Protein AF-A0A4U8UGZ3-F1 (afdb_monomer)

Sequence (122 aa):
MLKKVSKVSINIINFYQCYISVLLGAKCRYYPSCSEYSKQIFHFHNPFVAFYKTLLRILSCNQFFQGGINYPKATLFIQPIFTSPKHFNFWLIPTQPILFSLKNFTKQQVYIIKNLSKDPSV

Structure (mmCIF, N/CA/C/O backbone):
data_AF-A0A4U8UGZ3-F1
#
_entry.id   AF-A0A4U8UGZ3-F1
#
loop_
_atom_site.group_PDB
_atom_site.id
_atom_site.type_symbol
_atom_site.label_atom_id
_atom_site.label_alt_id
_atom_site.label_comp_id
_atom_site.label_asym_id
_atom_site.label_entity_id
_atom_site.label_seq_id
_atom_site.pdbx_PDB_ins_code
_atom_site.Cartn_x
_atom_site.Cartn_y
_atom_site.Cartn_z
_atom_site.occupancy
_atom_site.B_iso_or_equiv
_atom_site.auth_seq_id
_atom_site.auth_comp_id
_atom_site.auth_asym_id
_atom_site.auth_atom_id
_atom_site.pdbx_PDB_model_num
ATOM 1 N N . MET A 1 1 ? -9.098 19.576 3.221 1.00 50.66 1 MET A N 1
ATOM 2 C CA . MET A 1 1 ? -8.233 19.442 2.021 1.00 50.66 1 MET A CA 1
ATOM 3 C C . MET A 1 1 ? -7.680 18.026 1.809 1.00 50.66 1 MET A C 1
ATOM 5 O O . MET A 1 1 ? -7.818 17.519 0.703 1.00 50.66 1 MET A O 1
ATOM 9 N N . LEU A 1 2 ? -7.140 17.343 2.831 1.00 60.66 2 LEU A N 1
ATOM 10 C CA . LEU A 1 2 ? -6.469 16.030 2.681 1.00 60.66 2 LEU A CA 1
ATOM 11 C C . LEU A 1 2 ? -7.341 14.904 2.079 1.00 60.66 2 LEU A C 1
ATOM 13 O O . LEU A 1 2 ? -6.862 14.150 1.234 1.00 60.66 2 LEU A O 1
ATOM 17 N N . LYS A 1 3 ? -8.638 14.831 2.423 1.00 65.06 3 LYS A N 1
ATOM 18 C CA . LYS A 1 3 ? -9.569 13.849 1.824 1.00 65.06 3 LYS A CA 1
ATOM 19 C C . LYS A 1 3 ? -9.811 14.072 0.321 1.00 65.06 3 LYS A C 1
ATOM 21 O O . LYS A 1 3 ? -10.031 13.111 -0.407 1.00 65.06 3 LYS A O 1
ATOM 26 N N . LYS A 1 4 ? -9.751 15.3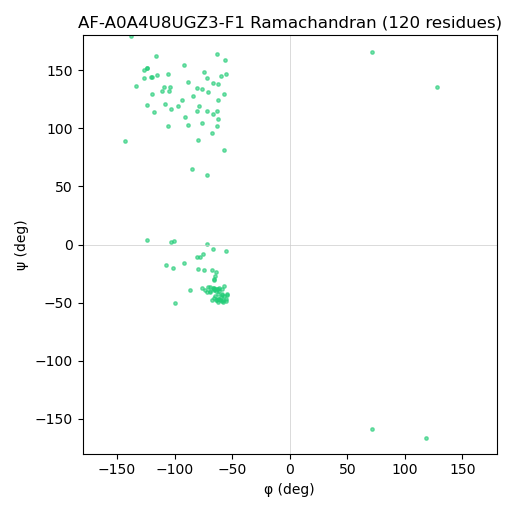24 -0.157 1.00 72.56 4 LYS A N 1
ATOM 27 C CA . LYS A 1 4 ? -9.944 15.665 -1.580 1.00 72.56 4 LYS A CA 1
ATOM 28 C C . LYS A 1 4 ? -8.743 15.215 -2.416 1.00 72.56 4 LYS A C 1
ATOM 30 O O . LYS A 1 4 ? -8.936 14.638 -3.478 1.00 72.56 4 LYS A O 1
ATOM 35 N N . VAL A 1 5 ? -7.527 15.399 -1.892 1.00 75.38 5 VAL A N 1
ATOM 36 C CA . VAL A 1 5 ? -6.275 14.952 -2.530 1.00 75.38 5 VAL A CA 1
ATOM 37 C C . VAL A 1 5 ? -6.246 13.432 -2.681 1.00 75.38 5 VAL A C 1
ATOM 39 O O . VAL A 1 5 ? -5.997 12.940 -3.775 1.00 75.38 5 VAL A O 1
ATOM 42 N N . SER A 1 6 ? -6.597 12.692 -1.622 1.00 80.50 6 SER A N 1
ATOM 43 C CA . SER A 1 6 ? -6.708 11.226 -1.685 1.00 80.50 6 SER A CA 1
ATOM 44 C C . SER A 1 6 ? -7.652 10.771 -2.810 1.00 80.50 6 SER A C 1
ATOM 46 O O . SER A 1 6 ? -7.300 9.897 -3.599 1.00 80.50 6 SER A O 1
ATOM 48 N N . LYS A 1 7 ? -8.807 11.432 -2.972 1.00 85.69 7 LYS A N 1
ATOM 49 C CA . LYS A 1 7 ? -9.774 11.095 -4.028 1.00 85.69 7 LYS A CA 1
ATOM 50 C C . LYS A 1 7 ? -9.236 11.343 -5.443 1.00 85.69 7 LYS A C 1
ATOM 52 O O . LYS A 1 7 ? -9.486 10.530 -6.328 1.00 85.69 7 LYS A O 1
ATOM 57 N N . VAL A 1 8 ? -8.477 12.423 -5.649 1.00 88.12 8 VAL A N 1
ATOM 58 C CA . VAL A 1 8 ? -7.811 12.702 -6.935 1.00 88.12 8 VAL A CA 1
ATOM 59 C C . VAL A 1 8 ? -6.767 11.628 -7.242 1.00 88.12 8 VAL A C 1
ATOM 61 O O . VAL A 1 8 ? -6.789 11.055 -8.328 1.00 88.12 8 VAL A O 1
ATOM 64 N N . SER A 1 9 ? -5.910 11.288 -6.275 1.00 88.94 9 SER A N 1
ATOM 65 C CA . SER A 1 9 ? -4.897 10.236 -6.429 1.00 88.94 9 SER A CA 1
ATOM 66 C C . SER A 1 9 ? -5.518 8.876 -6.752 1.00 88.94 9 SER A C 1
ATOM 68 O O . SER A 1 9 ? -5.056 8.195 -7.661 1.00 88.94 9 SER A O 1
ATOM 70 N N . ILE A 1 10 ? -6.605 8.496 -6.074 1.00 89.94 10 ILE A N 1
ATOM 71 C CA . ILE A 1 10 ? -7.327 7.248 -6.363 1.00 89.94 10 ILE A CA 1
ATOM 72 C C . ILE A 1 10 ? -7.877 7.253 -7.794 1.00 89.94 10 ILE A C 1
ATOM 74 O O . ILE A 1 10 ? -7.782 6.238 -8.481 1.00 89.94 10 ILE A O 1
ATOM 78 N N . ASN A 1 11 ? -8.399 8.386 -8.274 1.00 89.38 11 ASN A N 1
ATOM 79 C CA . ASN A 1 11 ? -8.919 8.483 -9.637 1.00 89.38 11 ASN A CA 1
ATOM 80 C C . ASN A 1 11 ? -7.818 8.326 -10.698 1.00 89.38 11 ASN A C 1
ATOM 82 O O . ASN A 1 11 ? -8.022 7.647 -11.699 1.00 89.38 11 ASN A O 1
ATOM 86 N N . ILE A 1 12 ? -6.631 8.887 -10.449 1.00 89.88 12 ILE A N 1
ATOM 87 C CA . ILE A 1 12 ? -5.456 8.696 -11.311 1.00 89.88 12 ILE A CA 1
ATOM 88 C C . ILE A 1 12 ? -5.045 7.218 -11.335 1.00 89.88 12 ILE A C 1
ATOM 90 O O . ILE A 1 12 ? -4.773 6.670 -12.401 1.00 89.88 12 ILE A O 1
ATOM 94 N N . ILE A 1 13 ? -5.048 6.542 -10.181 1.00 90.19 13 ILE A N 1
ATOM 95 C CA . ILE A 1 13 ? -4.722 5.110 -10.116 1.00 90.19 13 ILE A CA 1
ATOM 96 C C . ILE A 1 13 ? -5.788 4.268 -10.836 1.00 90.19 13 ILE A C 1
ATOM 98 O O . ILE A 1 13 ? -5.441 3.299 -11.507 1.00 90.19 13 ILE A O 1
ATOM 102 N N . ASN A 1 14 ? -7.074 4.628 -10.737 1.00 87.88 14 ASN A N 1
ATOM 103 C CA . ASN A 1 14 ? -8.145 3.980 -11.502 1.00 87.88 14 ASN A CA 1
ATOM 104 C C . ASN A 1 14 ? -7.913 4.127 -13.009 1.00 87.88 14 ASN A C 1
ATOM 106 O O . ASN A 1 14 ? -7.952 3.133 -13.726 1.00 87.88 14 ASN A O 1
ATOM 110 N N . PHE A 1 15 ? -7.606 5.342 -13.473 1.00 87.81 15 PHE A N 1
ATOM 111 C CA . PHE A 1 15 ? -7.278 5.597 -14.873 1.00 87.81 15 PHE A CA 1
ATOM 112 C C . PHE A 1 15 ? -6.082 4.742 -15.321 1.00 87.81 15 PHE A C 1
ATOM 114 O O . PHE A 1 15 ? -6.160 4.023 -16.313 1.00 87.81 15 PHE A O 1
ATOM 121 N N . TYR A 1 16 ? -5.003 4.716 -14.536 1.00 86.56 16 TYR A N 1
ATOM 122 C CA . TYR A 1 16 ? -3.848 3.864 -14.819 1.00 86.56 16 TYR A CA 1
ATOM 123 C C . TYR A 1 16 ? -4.224 2.376 -14.932 1.00 86.56 16 TYR A C 1
ATOM 125 O O . TYR A 1 16 ? -3.784 1.698 -15.859 1.00 86.56 16 TYR A O 1
ATOM 133 N N . GLN A 1 17 ? -5.050 1.855 -14.020 1.00 85.00 17 GLN A N 1
ATOM 134 C CA . GLN A 1 17 ? -5.475 0.455 -14.066 1.00 85.00 17 GLN A CA 1
ATOM 135 C C . GLN A 1 17 ? -6.350 0.135 -15.287 1.00 85.00 17 GLN A C 1
ATOM 137 O O . GLN A 1 17 ? -6.176 -0.924 -15.878 1.00 85.00 17 GLN A O 1
ATOM 142 N N . CYS A 1 18 ? -7.249 1.033 -15.693 1.00 83.06 18 CYS A N 1
ATOM 143 C CA . CYS A 1 18 ? -8.137 0.790 -16.833 1.00 83.06 18 CYS A CA 1
ATOM 144 C C . CYS A 1 18 ? -7.419 0.879 -18.184 1.00 83.06 18 CYS A C 1
ATOM 146 O O . CYS A 1 18 ? -7.706 0.083 -19.070 1.00 83.06 18 CYS A O 1
ATOM 148 N N . TYR A 1 19 ? -6.495 1.830 -18.350 1.00 82.38 19 TYR A N 1
ATOM 149 C CA . TYR A 1 19 ? -5.867 2.085 -19.650 1.00 82.38 19 TYR A CA 1
ATOM 150 C C . TYR A 1 19 ? -4.488 1.435 -19.765 1.00 82.38 19 TYR A C 1
ATOM 152 O O . TYR A 1 19 ? -4.212 0.712 -20.715 1.00 82.38 19 TYR A O 1
ATOM 160 N N . ILE A 1 20 ? -3.615 1.661 -18.782 1.00 79.81 20 ILE A N 1
ATOM 161 C CA . ILE A 1 20 ? -2.198 1.288 -18.876 1.00 79.81 20 ILE A CA 1
ATOM 162 C C . ILE A 1 20 ? -1.981 -0.163 -18.435 1.00 79.81 20 ILE A C 1
ATOM 164 O O . ILE A 1 20 ? -1.215 -0.891 -19.063 1.00 79.81 20 ILE A O 1
ATOM 168 N N . SER A 1 21 ? -2.677 -0.628 -17.391 1.00 80.19 21 SER A N 1
ATOM 169 C CA . SER A 1 21 ? -2.493 -2.004 -16.901 1.00 80.19 21 SER A CA 1
ATOM 170 C C . SER A 1 21 ? -2.944 -3.067 -17.904 1.00 80.19 21 SER A C 1
ATOM 172 O O . SER A 1 21 ? -2.375 -4.157 -17.903 1.00 80.19 21 SER A O 1
ATOM 174 N N . VAL A 1 22 ? -3.934 -2.763 -18.750 1.00 76.12 22 VAL A N 1
ATOM 175 C CA . VAL A 1 22 ? -4.404 -3.671 -19.810 1.00 76.12 22 VAL A CA 1
ATOM 176 C C . VAL A 1 22 ? -3.316 -3.878 -20.868 1.00 76.12 22 VAL A C 1
ATOM 178 O O . VAL A 1 22 ? -3.113 -4.994 -21.330 1.00 76.12 22 VAL A O 1
ATOM 181 N N . LEU A 1 23 ? -2.559 -2.824 -21.188 1.00 74.81 23 LEU A N 1
ATOM 182 C CA . LEU A 1 23 ? -1.476 -2.856 -22.175 1.00 74.81 23 LEU A CA 1
ATOM 183 C C . LEU A 1 23 ? -0.200 -3.536 -21.648 1.00 74.81 23 LEU A C 1
ATOM 185 O O . LEU A 1 23 ? 0.490 -4.216 -22.401 1.00 74.81 23 LEU A O 1
ATOM 189 N N . LEU A 1 24 ? 0.142 -3.348 -20.367 1.00 72.19 24 LEU A N 1
ATOM 190 C CA . LEU A 1 24 ? 1.408 -3.840 -19.795 1.00 72.19 24 LEU A CA 1
ATOM 191 C C . LEU A 1 24 ? 1.320 -5.245 -19.169 1.00 72.19 24 LEU A C 1
ATOM 193 O O . LEU A 1 24 ? 2.361 -5.868 -18.929 1.00 72.19 24 LEU A O 1
ATOM 197 N N . GLY A 1 25 ? 0.109 -5.742 -18.901 1.00 70.19 25 GLY A N 1
ATOM 198 C CA . GLY A 1 25 ? -0.129 -6.992 -18.179 1.00 70.19 25 GLY A CA 1
ATOM 199 C C . GLY A 1 25 ? 0.192 -6.911 -16.677 1.00 70.19 25 GLY A C 1
ATOM 200 O O . GLY A 1 25 ? 0.846 -5.987 -16.184 1.00 70.19 25 GLY A O 1
ATOM 201 N N . ALA A 1 26 ? -0.271 -7.901 -15.908 1.00 69.62 26 ALA A N 1
ATOM 202 C CA . ALA A 1 26 ? -0.064 -7.956 -14.460 1.00 69.62 26 ALA A CA 1
ATOM 203 C C . ALA A 1 26 ? 1.343 -8.481 -14.105 1.00 69.62 26 ALA A C 1
ATOM 205 O O . ALA A 1 26 ? 1.544 -9.677 -13.929 1.00 69.62 26 ALA A O 1
ATOM 206 N N . LYS A 1 27 ? 2.327 -7.577 -13.984 1.00 80.69 27 LYS A N 1
ATOM 207 C CA . LYS A 1 27 ? 3.736 -7.920 -13.669 1.00 80.69 27 LYS A CA 1
ATOM 208 C C . LYS A 1 27 ? 4.170 -7.647 -12.221 1.00 80.69 27 LYS A C 1
ATOM 210 O O . LYS A 1 27 ? 5.343 -7.815 -11.894 1.00 80.69 27 LYS A O 1
ATOM 215 N N . CYS A 1 28 ? 3.276 -7.176 -11.346 1.00 88.62 28 CYS A N 1
ATOM 216 C CA . CYS A 1 28 ? 3.667 -6.849 -9.969 1.00 88.62 28 CYS A CA 1
ATOM 217 C C . CYS A 1 28 ? 3.964 -8.141 -9.184 1.00 88.62 28 CYS A C 1
ATOM 219 O O . CYS A 1 28 ? 3.173 -9.079 -9.188 1.00 88.62 28 CYS A O 1
ATOM 221 N N . ARG A 1 29 ? 5.106 -8.167 -8.488 1.00 91.00 29 ARG A N 1
ATOM 222 C CA . ARG A 1 29 ? 5.598 -9.334 -7.735 1.00 91.00 29 ARG A CA 1
ATOM 223 C C . ARG A 1 29 ? 4.939 -9.505 -6.361 1.00 91.00 29 ARG A C 1
ATOM 225 O O . ARG A 1 29 ? 5.141 -10.512 -5.684 1.00 91.00 29 ARG A O 1
ATOM 232 N N . TYR A 1 30 ? 4.192 -8.496 -5.918 1.00 92.69 30 TYR A N 1
ATOM 233 C CA . TYR A 1 30 ? 3.482 -8.518 -4.646 1.00 92.69 30 TYR A CA 1
ATOM 234 C C . TYR A 1 30 ? 1.982 -8.706 -4.844 1.00 92.69 30 TYR A C 1
ATOM 236 O O . TYR A 1 30 ? 1.401 -8.163 -5.785 1.00 92.69 30 TYR A O 1
ATOM 244 N N . TYR A 1 31 ? 1.355 -9.392 -3.889 1.00 90.19 31 TYR A N 1
ATOM 245 C CA . TYR A 1 31 ? -0.096 -9.463 -3.754 1.00 90.19 31 TYR A CA 1
ATOM 246 C C . TYR A 1 31 ? -0.557 -8.712 -2.487 1.00 90.19 31 TYR A C 1
ATOM 248 O O . TYR A 1 31 ? 0.036 -8.917 -1.426 1.00 90.19 31 TYR A O 1
ATOM 256 N N . PRO A 1 32 ? -1.581 -7.840 -2.538 1.00 91.81 32 PRO A N 1
ATOM 257 C CA . PRO A 1 32 ? -2.231 -7.331 -3.745 1.00 91.81 32 PRO A CA 1
ATOM 258 C C . PRO A 1 32 ? -1.251 -6.521 -4.609 1.00 91.81 32 PRO A C 1
ATOM 260 O O . PRO A 1 32 ? -0.177 -6.115 -4.140 1.00 91.81 32 PRO A O 1
ATOM 263 N N . SER A 1 33 ? -1.631 -6.294 -5.870 1.00 92.25 33 SER A N 1
ATOM 264 C CA . SER A 1 33 ? -0.801 -5.574 -6.838 1.00 92.25 33 SER A CA 1
ATOM 265 C C . SER A 1 33 ? -0.408 -4.185 -6.330 1.00 92.25 33 SER A C 1
ATOM 267 O O . SER A 1 33 ? -1.039 -3.603 -5.449 1.00 92.25 33 SER A O 1
ATOM 269 N N . CYS A 1 34 ? 0.656 -3.634 -6.899 1.00 92.00 34 CYS 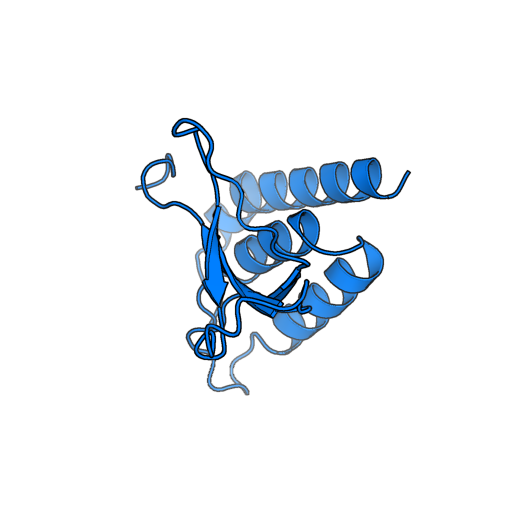A N 1
ATOM 270 C CA . CYS A 1 34 ? 1.260 -2.381 -6.480 1.00 92.00 34 CYS A CA 1
ATOM 271 C C . CYS A 1 34 ? 0.249 -1.222 -6.558 1.00 92.00 34 CYS A C 1
ATOM 273 O O . CYS A 1 34 ? 0.134 -0.444 -5.617 1.00 92.00 34 CYS A O 1
ATOM 275 N N . SER A 1 35 ? -0.550 -1.171 -7.630 1.00 91.75 35 SER A N 1
ATOM 276 C CA . SER A 1 35 ? -1.613 -0.179 -7.816 1.00 91.75 35 SER A CA 1
ATOM 277 C C . SER A 1 35 ? -2.778 -0.377 -6.842 1.00 91.75 35 SER A C 1
ATOM 279 O O . SER A 1 35 ? -3.278 0.598 -6.284 1.00 91.75 35 SER A O 1
ATOM 281 N N . GLU A 1 36 ? -3.184 -1.621 -6.578 1.00 90.94 36 GLU A N 1
ATOM 282 C CA . GLU A 1 36 ? -4.269 -1.911 -5.636 1.00 90.94 36 GLU A CA 1
ATOM 283 C C . GLU A 1 36 ? -3.862 -1.619 -4.185 1.00 90.94 36 GLU A C 1
A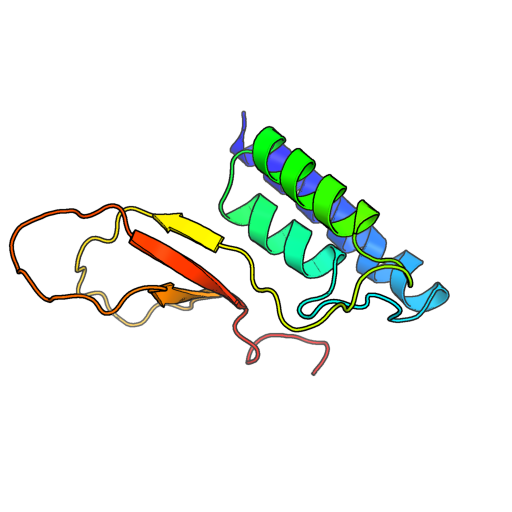TOM 285 O O . GLU A 1 36 ? -4.617 -1.003 -3.430 1.00 90.94 36 GLU A O 1
ATOM 290 N N . TYR A 1 37 ? -2.625 -1.964 -3.819 1.00 93.44 37 TYR A N 1
ATOM 291 C CA . TYR A 1 37 ? -2.009 -1.567 -2.556 1.00 93.44 37 TYR A CA 1
ATOM 292 C C . TYR A 1 37 ? -2.031 -0.047 -2.390 1.00 93.44 37 TYR A C 1
ATOM 294 O O . TYR A 1 37 ? -2.433 0.452 -1.338 1.00 93.44 37 TYR A O 1
ATOM 302 N N . SER A 1 38 ? -1.640 0.698 -3.428 1.00 93.56 38 SER A N 1
ATOM 303 C CA . SER A 1 38 ? -1.663 2.159 -3.398 1.00 93.56 38 SER A CA 1
ATOM 304 C C . SER A 1 38 ? -3.063 2.692 -3.140 1.00 93.56 38 SER A C 1
ATOM 306 O O . SER A 1 38 ? -3.228 3.497 -2.227 1.00 93.56 38 SER A O 1
ATOM 308 N N . LYS A 1 39 ? -4.087 2.211 -3.860 1.00 92.31 39 LYS A N 1
ATOM 309 C CA . LYS A 1 39 ? -5.478 2.630 -3.618 1.00 92.31 39 LYS A CA 1
ATOM 310 C C . LYS A 1 39 ? -5.896 2.411 -2.169 1.00 92.31 39 LYS A C 1
ATOM 312 O O . LYS A 1 39 ? -6.414 3.330 -1.538 1.00 92.31 39 LYS A O 1
ATOM 317 N N . GLN A 1 40 ? -5.643 1.217 -1.630 1.00 92.38 40 GLN A N 1
ATOM 318 C CA . GLN A 1 40 ? -5.973 0.883 -0.243 1.00 92.38 40 GLN A CA 1
ATOM 319 C C . GLN A 1 40 ? -5.243 1.815 0.731 1.00 92.38 40 GLN A C 1
ATOM 321 O O . GLN A 1 40 ? -5.854 2.388 1.626 1.00 92.38 40 GLN A O 1
ATOM 326 N N . ILE A 1 41 ? -3.954 2.069 0.528 1.00 93.56 41 ILE A N 1
ATOM 327 C CA . ILE A 1 41 ? -3.197 2.986 1.380 1.00 93.56 41 ILE A CA 1
ATOM 328 C C . ILE A 1 41 ? -3.726 4.430 1.294 1.00 93.56 41 ILE A C 1
ATOM 330 O O . ILE A 1 41 ? -3.851 5.074 2.334 1.00 93.56 41 ILE A O 1
ATOM 334 N N . PHE A 1 42 ? -4.101 4.928 0.111 1.00 93.06 42 PHE A N 1
ATOM 335 C CA . PHE A 1 42 ? -4.709 6.258 -0.043 1.00 93.06 42 PHE A CA 1
ATOM 336 C C . PHE A 1 42 ? -6.087 6.374 0.629 1.00 93.06 42 PHE A C 1
ATOM 338 O O . PHE A 1 42 ? -6.461 7.475 1.036 1.00 93.06 42 PHE A O 1
ATOM 345 N N . HIS A 1 43 ? -6.833 5.274 0.782 1.00 90.00 43 HIS A N 1
ATOM 346 C CA . HIS A 1 43 ? -8.105 5.266 1.513 1.00 90.00 43 HIS A CA 1
ATOM 347 C C . HIS A 1 43 ? -7.936 5.419 3.031 1.00 90.00 43 HIS A C 1
ATOM 349 O O . HIS A 1 43 ? -8.766 6.071 3.665 1.00 90.00 43 HIS A O 1
ATOM 355 N N . PHE A 1 44 ? -6.886 4.826 3.609 1.00 89.44 44 PHE A N 1
ATOM 356 C CA . PHE A 1 44 ? -6.720 4.728 5.066 1.00 89.44 44 PHE A CA 1
ATOM 357 C C . PHE A 1 44 ? -5.636 5.648 5.653 1.00 89.44 44 PHE A C 1
ATOM 359 O O . PHE A 1 44 ? -5.648 5.892 6.858 1.00 89.44 44 PHE A O 1
ATOM 366 N N . HIS A 1 45 ? -4.709 6.174 4.844 1.00 91.38 45 HIS A N 1
ATOM 367 C CA . HIS A 1 45 ? -3.621 7.055 5.291 1.00 91.38 45 HIS A CA 1
ATOM 368 C C . HIS A 1 45 ? -3.714 8.460 4.685 1.00 91.38 45 HIS A C 1
ATOM 370 O O . HIS A 1 45 ? -4.358 8.694 3.664 1.00 91.38 45 HIS A O 1
ATOM 376 N N . ASN A 1 46 ? -3.003 9.408 5.300 1.00 91.69 46 ASN A N 1
ATOM 377 C CA . ASN A 1 46 ? -2.793 10.738 4.727 1.00 91.69 46 ASN A CA 1
ATOM 378 C C . ASN A 1 46 ? -2.082 10.637 3.364 1.00 91.69 46 ASN A C 1
ATOM 380 O O . ASN A 1 46 ? -1.186 9.804 3.225 1.00 91.69 46 ASN A O 1
ATOM 384 N N . PRO A 1 47 ? -2.392 11.511 2.385 1.00 91.38 47 PRO A N 1
ATOM 385 C CA . PRO A 1 47 ? -1.882 11.400 1.015 1.00 91.38 47 PRO A CA 1
ATOM 386 C C . PRO A 1 47 ? -0.348 11.388 0.925 1.00 91.38 47 PRO A C 1
ATOM 388 O O . PRO A 1 47 ? 0.203 10.636 0.130 1.00 91.38 47 PRO A O 1
ATOM 391 N N . PHE A 1 48 ? 0.353 12.143 1.774 1.00 92.62 48 PHE A N 1
ATOM 392 C CA . PHE A 1 48 ? 1.822 12.151 1.808 1.00 92.62 48 PHE A CA 1
ATOM 393 C C . PHE A 1 48 ? 2.410 10.823 2.302 1.00 92.62 48 PHE A C 1
ATOM 395 O O . PHE A 1 48 ? 3.281 10.245 1.656 1.00 92.62 48 PHE A O 1
ATOM 402 N N . VAL A 1 49 ? 1.885 10.296 3.415 1.00 92.12 49 VAL A N 1
ATOM 403 C CA . VAL A 1 49 ? 2.279 8.978 3.948 1.00 92.12 49 VAL A CA 1
ATOM 404 C C . VAL A 1 49 ? 1.936 7.883 2.941 1.00 92.12 49 VAL A C 1
ATOM 406 O O . VAL A 1 49 ? 2.702 6.938 2.751 1.00 92.12 49 VAL A O 1
ATOM 409 N N . ALA A 1 50 ? 0.791 8.026 2.277 1.00 93.38 50 ALA A N 1
ATOM 410 C CA . ALA A 1 50 ? 0.325 7.097 1.271 1.00 93.38 50 ALA A CA 1
ATOM 411 C C . ALA A 1 50 ? 1.237 7.056 0.042 1.00 93.38 50 ALA A C 1
ATOM 413 O O . ALA A 1 50 ? 1.590 5.971 -0.428 1.00 93.38 50 ALA A O 1
ATOM 414 N N . PHE A 1 51 ? 1.662 8.227 -0.429 1.00 94.25 51 PHE A N 1
ATOM 415 C CA . PHE A 1 51 ? 2.599 8.362 -1.532 1.00 94.25 51 PHE A CA 1
ATOM 416 C C . PHE A 1 51 ? 3.961 7.759 -1.186 1.00 94.25 51 PHE A C 1
ATOM 418 O O . PHE A 1 51 ? 4.466 6.934 -1.940 1.00 94.25 51 PHE A O 1
ATOM 425 N N . TYR A 1 52 ? 4.508 8.077 -0.009 1.00 95.94 52 TYR A N 1
ATOM 426 C CA . TYR A 1 52 ? 5.783 7.522 0.450 1.00 95.94 52 TYR A CA 1
ATOM 427 C C . TYR A 1 52 ? 5.763 5.985 0.514 1.00 95.94 52 TYR A C 1
ATOM 429 O O . TYR A 1 52 ? 6.619 5.325 -0.075 1.00 95.94 52 TYR A O 1
ATOM 437 N N . LYS A 1 53 ? 4.742 5.390 1.149 1.00 95.50 53 LYS A N 1
ATOM 438 C CA . LYS A 1 53 ? 4.589 3.923 1.227 1.00 95.50 53 LYS A CA 1
ATOM 439 C C . LYS A 1 53 ? 4.391 3.272 -0.143 1.00 95.50 53 LYS A C 1
ATOM 441 O O . LYS A 1 53 ? 4.907 2.185 -0.389 1.00 95.50 53 LYS A O 1
ATOM 446 N N . THR A 1 54 ? 3.640 3.930 -1.024 1.00 95.00 54 THR A N 1
ATOM 447 C CA . THR A 1 54 ? 3.444 3.489 -2.409 1.00 95.00 54 THR A CA 1
ATOM 448 C C . THR A 1 54 ? 4.763 3.470 -3.169 1.00 95.00 54 THR A C 1
ATOM 450 O O . THR A 1 54 ? 5.095 2.457 -3.778 1.00 95.00 54 THR A O 1
ATOM 453 N N . LEU A 1 55 ? 5.527 4.562 -3.104 1.00 95.56 55 LEU A N 1
ATOM 454 C CA . LEU A 1 55 ? 6.787 4.702 -3.821 1.00 95.56 55 LEU A CA 1
ATOM 455 C C . LEU A 1 55 ? 7.791 3.640 -3.374 1.00 95.56 55 LEU A C 1
ATOM 457 O O . LEU A 1 55 ? 8.348 2.942 -4.215 1.00 95.56 55 LEU A O 1
ATOM 461 N N . LEU A 1 56 ? 7.944 3.446 -2.060 1.00 94.94 56 LEU A N 1
ATOM 462 C CA . LEU A 1 56 ? 8.791 2.386 -1.512 1.00 94.94 56 LEU A CA 1
ATOM 463 C C . LEU A 1 56 ? 8.412 1.002 -2.052 1.00 94.94 56 LEU A C 1
ATOM 465 O O . LEU A 1 56 ? 9.291 0.226 -2.416 1.00 94.94 56 LEU A O 1
ATOM 469 N N . ARG A 1 57 ? 7.111 0.699 -2.146 1.00 94.1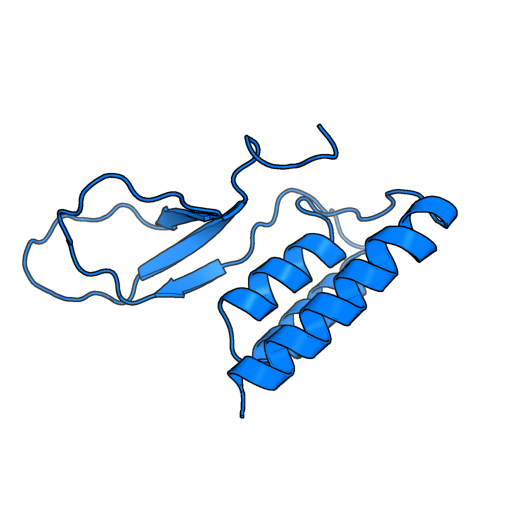2 57 ARG A N 1
ATOM 470 C CA . ARG A 1 57 ? 6.643 -0.589 -2.672 1.00 94.12 57 ARG A CA 1
ATOM 471 C C . ARG A 1 57 ? 6.893 -0.743 -4.171 1.00 94.12 57 ARG A C 1
ATOM 473 O O . ARG A 1 57 ? 7.190 -1.846 -4.616 1.00 94.12 57 ARG A O 1
ATOM 480 N N . ILE A 1 58 ? 6.761 0.328 -4.954 1.00 93.50 58 ILE A N 1
ATOM 481 C CA . ILE A 1 58 ? 7.073 0.300 -6.392 1.00 93.50 58 ILE A CA 1
ATOM 482 C C . ILE A 1 58 ? 8.570 0.055 -6.587 1.00 93.50 58 ILE A C 1
ATOM 484 O O . ILE A 1 58 ? 8.939 -0.822 -7.362 1.00 93.50 58 ILE A O 1
ATOM 488 N N . LEU A 1 59 ? 9.420 0.760 -5.835 1.00 93.06 59 LEU A N 1
ATOM 489 C CA . LEU A 1 59 ? 10.872 0.579 -5.881 1.00 93.06 59 LEU A CA 1
ATOM 490 C C . LEU A 1 59 ? 11.288 -0.840 -5.480 1.00 93.06 59 LEU A C 1
ATOM 492 O O . LEU A 1 59 ? 12.181 -1.404 -6.105 1.00 93.06 59 LEU A O 1
ATOM 496 N N . SER A 1 60 ? 10.617 -1.447 -4.495 1.00 92.56 60 SER A N 1
ATOM 497 C CA . SER A 1 60 ? 10.874 -2.837 -4.104 1.00 92.56 60 SER A CA 1
ATOM 498 C C . SER A 1 60 ? 10.244 -3.866 -5.051 1.00 92.56 60 SER A C 1
ATOM 500 O O . SER A 1 60 ? 10.542 -5.053 -4.956 1.00 92.56 60 SER A O 1
ATOM 502 N N . CYS A 1 61 ? 9.366 -3.458 -5.974 1.00 91.56 61 CYS A N 1
ATOM 503 C CA . CYS A 1 61 ? 8.722 -4.353 -6.934 1.00 91.56 61 CYS A CA 1
ATOM 504 C C . CYS A 1 61 ? 9.605 -4.584 -8.166 1.00 91.56 61 CYS A C 1
ATOM 506 O O . CYS A 1 61 ? 9.257 -4.227 -9.291 1.00 91.56 61 CYS A O 1
ATOM 508 N N . ASN A 1 62 ? 10.751 -5.220 -7.950 1.00 90.19 62 ASN A N 1
ATOM 509 C CA . ASN A 1 62 ? 11.657 -5.642 -9.010 1.00 90.19 62 ASN A CA 1
ATOM 510 C C . ASN A 1 62 ? 12.203 -7.058 -8.729 1.00 90.19 62 ASN A C 1
ATOM 512 O O . ASN A 1 62 ? 11.845 -7.698 -7.738 1.00 90.19 62 ASN A O 1
ATOM 516 N N . GLN A 1 63 ? 13.033 -7.582 -9.632 1.00 89.00 63 GLN A N 1
ATOM 517 C CA . GLN A 1 63 ? 13.534 -8.958 -9.562 1.00 89.00 63 GLN A CA 1
ATOM 518 C C . GLN A 1 63 ? 14.491 -9.217 -8.388 1.00 89.00 63 GLN A C 1
ATOM 520 O O . GLN A 1 63 ? 14.598 -10.365 -7.961 1.00 89.00 63 GLN A O 1
ATOM 525 N N . PHE A 1 64 ? 15.122 -8.171 -7.843 1.00 91.19 64 PHE A N 1
ATOM 526 C CA . PHE A 1 64 ? 16.077 -8.258 -6.733 1.00 91.19 64 PHE A CA 1
ATOM 527 C C . PHE A 1 64 ? 15.414 -8.505 -5.371 1.00 91.19 64 PHE A C 1
ATOM 529 O O . PHE A 1 64 ? 16.104 -8.769 -4.392 1.00 91.19 64 PHE A O 1
ATOM 536 N N . PHE A 1 65 ? 14.082 -8.451 -5.294 1.00 89.50 65 PHE A N 1
ATOM 537 C CA . PHE A 1 65 ? 13.325 -8.739 -4.077 1.00 89.50 65 PHE A CA 1
ATOM 538 C C . PHE A 1 65 ? 12.453 -9.980 -4.261 1.00 89.50 65 PHE A C 1
ATOM 540 O O . PHE A 1 65 ? 11.909 -10.222 -5.336 1.00 89.50 65 PHE A O 1
ATOM 547 N N . GLN A 1 66 ? 12.272 -10.759 -3.191 1.00 87.50 66 GLN A N 1
ATOM 548 C CA . GLN A 1 66 ? 11.559 -12.042 -3.233 1.00 87.50 66 GLN A CA 1
ATOM 549 C C . GLN A 1 66 ? 10.068 -11.906 -3.600 1.00 87.50 66 GLN A C 1
ATOM 551 O O . GLN A 1 66 ? 9.493 -12.829 -4.181 1.00 87.50 66 GLN A O 1
ATOM 556 N N . GLY A 1 67 ? 9.462 -10.734 -3.380 1.00 89.94 67 GLY A N 1
ATOM 557 C CA . GLY A 1 67 ? 8.031 -10.507 -3.603 1.00 89.94 67 GLY A CA 1
ATOM 558 C C . GLY A 1 67 ? 7.155 -11.218 -2.566 1.00 89.94 67 GLY A C 1
ATOM 559 O O . GLY A 1 67 ? 7.626 -11.543 -1.479 1.00 89.94 67 GLY A O 1
ATOM 560 N N . GLY A 1 68 ? 5.880 -11.446 -2.893 1.00 92.12 68 GLY A N 1
ATOM 561 C CA . GLY A 1 68 ? 4.956 -12.243 -2.072 1.00 92.12 68 GLY A CA 1
ATOM 562 C C . GLY A 1 68 ? 3.727 -11.492 -1.548 1.00 92.12 68 GLY A C 1
ATOM 563 O O . GLY A 1 68 ? 3.382 -10.402 -2.010 1.00 92.12 68 GLY A O 1
ATOM 564 N N . ILE A 1 69 ? 3.030 -12.097 -0.583 1.00 92.44 69 ILE A N 1
ATOM 565 C CA . ILE A 1 69 ? 1.792 -11.553 -0.010 1.00 92.44 69 ILE A CA 1
ATOM 566 C C . ILE A 1 69 ? 2.137 -10.477 1.021 1.00 92.44 69 ILE A C 1
ATOM 568 O O . ILE A 1 69 ? 2.723 -10.749 2.065 1.00 92.44 69 ILE A O 1
ATOM 572 N N . ASN A 1 70 ? 1.758 -9.237 0.734 1.00 92.56 70 ASN A N 1
ATOM 573 C CA . ASN A 1 70 ? 2.009 -8.091 1.592 1.00 92.56 70 ASN A CA 1
ATOM 574 C C . ASN A 1 70 ? 0.813 -7.134 1.539 1.00 92.56 70 ASN A C 1
ATOM 576 O O . ASN A 1 70 ? 0.766 -6.223 0.707 1.00 92.56 70 ASN A O 1
ATOM 580 N N . TYR A 1 71 ? -0.160 -7.346 2.422 1.00 93.44 71 TYR A N 1
ATOM 581 C CA . TYR A 1 71 ? -1.325 -6.474 2.557 1.00 93.44 71 TYR A CA 1
ATOM 582 C C . TYR A 1 71 ? -0.977 -5.148 3.248 1.00 93.44 71 TYR A C 1
ATOM 584 O O . TYR A 1 71 ? -0.098 -5.103 4.116 1.00 93.44 71 TYR A O 1
ATOM 592 N N . PRO A 1 72 ? -1.671 -4.050 2.906 1.00 93.94 72 PRO A N 1
ATOM 593 C CA . PRO A 1 72 ? -1.462 -2.781 3.573 1.00 93.94 72 PRO A CA 1
ATOM 594 C C . PRO A 1 72 ? -1.905 -2.832 5.031 1.00 93.94 72 PRO A C 1
ATOM 596 O O . PRO A 1 72 ? -2.946 -3.387 5.381 1.00 93.94 72 PRO A O 1
ATOM 599 N N . LYS A 1 73 ? -1.088 -2.201 5.875 1.00 92.94 73 LYS A N 1
ATOM 600 C CA . LYS A 1 73 ? -1.326 -2.057 7.308 1.00 92.94 73 LYS A CA 1
ATOM 601 C C . LYS A 1 73 ? -1.770 -0.632 7.612 1.00 92.94 73 LYS A C 1
ATOM 603 O O . LYS A 1 73 ? -1.128 0.336 7.176 1.00 92.94 73 LYS A O 1
ATOM 608 N N . ALA A 1 74 ? -2.836 -0.495 8.386 1.00 90.19 74 ALA A N 1
ATOM 609 C CA . ALA A 1 74 ? -3.270 0.776 8.951 1.00 90.19 74 ALA A CA 1
ATOM 610 C C . ALA A 1 74 ? -3.430 0.659 10.463 1.00 90.19 74 ALA A C 1
ATOM 612 O O . ALA A 1 74 ? -3.724 -0.411 10.986 1.00 90.19 74 ALA A O 1
ATOM 613 N N . THR A 1 75 ? -3.216 1.773 11.155 1.00 86.44 75 THR A N 1
ATOM 614 C CA . THR A 1 75 ? -3.440 1.867 12.595 1.00 86.44 75 THR A CA 1
ATOM 615 C C . THR A 1 75 ? -4.739 2.614 12.799 1.00 86.44 75 THR A C 1
ATOM 617 O O . THR A 1 75 ? -4.842 3.777 12.410 1.00 86.44 75 THR A O 1
ATOM 620 N N . LEU A 1 76 ? -5.726 1.944 13.380 1.00 83.56 76 LEU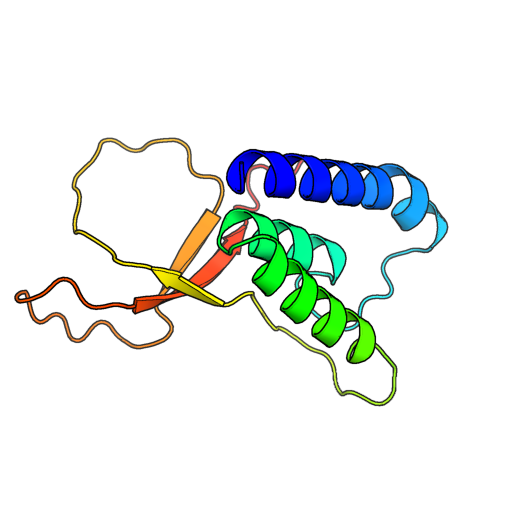 A N 1
ATOM 621 C CA . LEU A 1 76 ? -7.055 2.494 13.605 1.00 83.56 76 LEU A CA 1
ATOM 622 C C . LEU A 1 76 ? -7.404 2.406 15.090 1.00 83.56 76 LEU A C 1
ATOM 624 O O . LEU A 1 76 ? -6.921 1.535 15.814 1.00 83.56 76 LEU A O 1
ATOM 628 N N . PHE A 1 77 ? -8.253 3.326 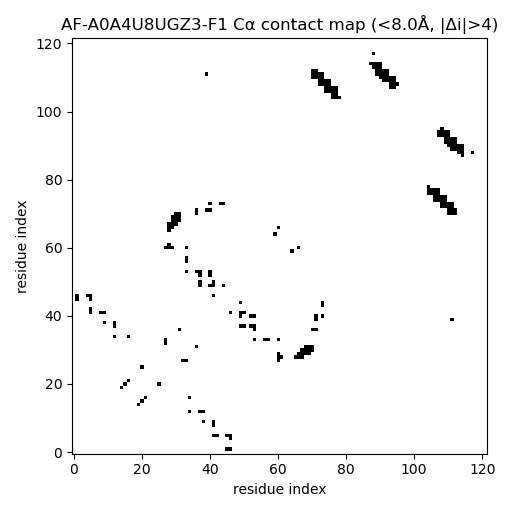15.535 1.00 82.12 77 PHE A N 1
ATOM 629 C CA . PHE A 1 77 ? -8.927 3.212 16.820 1.00 82.12 77 PHE A CA 1
ATOM 630 C C . PHE A 1 77 ? -10.249 2.495 16.581 1.00 82.12 77 PHE A C 1
ATOM 632 O O . PHE A 1 77 ? -11.139 3.042 15.932 1.00 82.12 77 PHE A O 1
ATOM 639 N N . ILE A 1 78 ? -10.352 1.258 17.059 1.00 75.25 78 ILE A N 1
ATOM 640 C CA . ILE A 1 78 ? -11.565 0.458 16.913 1.00 75.25 78 ILE A CA 1
ATOM 641 C C . ILE A 1 78 ? -12.402 0.657 18.172 1.00 75.25 78 ILE A C 1
ATOM 643 O O . ILE A 1 78 ? -11.925 0.453 19.287 1.00 75.25 78 ILE A O 1
ATOM 647 N N . GLN A 1 79 ? -13.647 1.087 17.987 1.00 72.50 79 GLN A N 1
ATOM 648 C CA . GLN A 1 79 ? -14.652 1.108 19.042 1.00 72.50 79 GLN A CA 1
ATOM 649 C C . GLN A 1 79 ? -15.603 -0.069 18.791 1.00 72.50 79 GLN A C 1
ATOM 651 O O . GLN A 1 79 ? -15.975 -0.284 17.632 1.00 72.50 79 GLN A O 1
ATOM 656 N N . PRO A 1 80 ? -15.992 -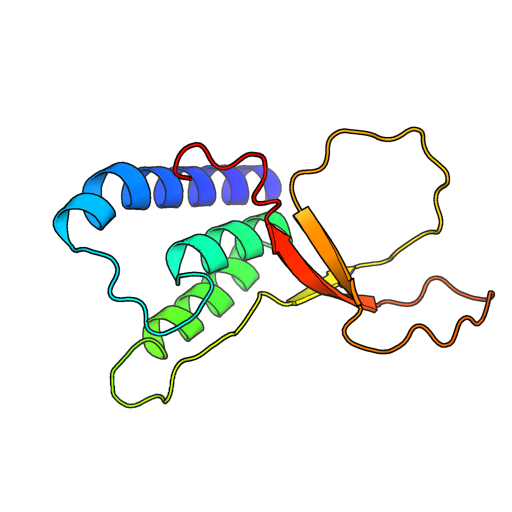0.847 19.815 1.00 72.56 80 PRO A N 1
ATOM 657 C CA . PRO A 1 80 ? -17.027 -1.856 19.646 1.00 72.56 80 PRO A CA 1
ATOM 658 C C . PRO A 1 80 ? -18.351 -1.139 19.369 1.00 72.56 80 PRO A C 1
ATOM 660 O O . PRO A 1 80 ? -18.871 -0.424 20.221 1.00 72.56 80 PRO A O 1
ATOM 663 N N . ILE A 1 81 ? -18.872 -1.290 18.153 1.00 77.94 81 ILE A N 1
ATOM 664 C CA . ILE A 1 81 ? -20.143 -0.694 17.742 1.00 77.94 81 ILE A CA 1
ATOM 665 C C . ILE A 1 81 ? -21.038 -1.823 17.249 1.00 77.94 81 ILE A C 1
ATOM 667 O O . ILE A 1 81 ? -20.708 -2.505 16.279 1.00 77.94 81 ILE A O 1
ATOM 671 N N . PHE A 1 82 ? -22.192 -1.995 17.890 1.00 79.12 82 PHE A N 1
ATOM 672 C CA . PHE A 1 82 ? -23.230 -2.894 17.404 1.00 79.12 82 PHE A CA 1
ATOM 673 C C . PHE A 1 82 ? -24.129 -2.107 16.446 1.00 79.12 82 PHE A C 1
ATOM 675 O O . PHE A 1 82 ? -24.912 -1.257 16.861 1.00 79.12 82 PHE A O 1
ATOM 682 N N . THR A 1 83 ? -23.950 -2.316 15.143 1.00 76.75 83 THR A N 1
ATOM 683 C CA . THR A 1 83 ? -24.760 -1.673 14.096 1.00 76.75 83 THR A CA 1
ATOM 684 C C . THR A 1 83 ? -25.398 -2.729 13.210 1.00 76.75 83 THR A C 1
ATOM 686 O O . THR A 1 83 ? -24.856 -3.822 13.056 1.00 76.75 83 THR A O 1
ATOM 689 N N . SER A 1 84 ? -26.550 -2.398 12.620 1.00 83.38 84 SER A N 1
ATOM 690 C CA . SER A 1 84 ? -27.149 -3.212 11.562 1.00 83.38 84 SER A CA 1
ATOM 691 C C . SER A 1 84 ? -26.146 -3.419 10.415 1.00 83.38 84 SER A C 1
ATOM 693 O O . SER A 1 84 ? -25.326 -2.527 10.160 1.00 83.38 84 SER A O 1
ATOM 695 N N . PRO A 1 85 ? -26.174 -4.576 9.725 1.00 77.62 85 PRO A N 1
ATOM 696 C CA . PRO A 1 85 ? -25.199 -4.888 8.690 1.00 77.62 85 PRO A CA 1
ATOM 697 C C . PRO A 1 85 ? -25.304 -3.864 7.559 1.00 77.62 85 PRO A C 1
ATOM 699 O O . PRO A 1 85 ? -26.265 -3.832 6.793 1.00 77.62 85 PRO A O 1
ATOM 702 N N . LYS A 1 86 ? -24.298 -2.994 7.472 1.00 78.44 86 LYS A N 1
ATOM 703 C CA . LYS A 1 86 ? -24.127 -2.060 6.361 1.00 78.44 86 LYS A CA 1
ATOM 704 C C . LYS A 1 86 ? -23.251 -2.696 5.300 1.00 78.44 86 LYS A C 1
ATOM 706 O O . LYS A 1 86 ? -22.387 -3.522 5.588 1.00 78.44 86 LYS A O 1
ATOM 711 N N . HIS A 1 87 ? -23.431 -2.245 4.065 1.00 80.50 87 HIS A N 1
ATOM 712 C CA . HIS A 1 87 ? -22.535 -2.625 2.992 1.00 80.50 87 HIS A CA 1
ATOM 713 C C . HIS A 1 87 ? -21.108 -2.128 3.287 1.00 80.50 87 HIS A C 1
ATOM 715 O O . HIS A 1 87 ? -20.896 -0.926 3.453 1.00 80.50 87 HIS A O 1
ATOM 721 N N . PHE A 1 88 ? -20.124 -3.030 3.298 1.00 84.38 88 PHE A N 1
ATOM 722 C CA . PHE A 1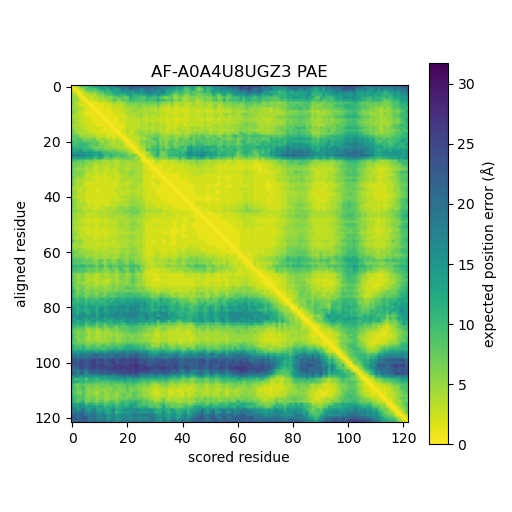 88 ? -18.719 -2.698 3.535 1.00 84.38 88 PHE A CA 1
ATOM 723 C C . PHE A 1 88 ? -17.841 -3.094 2.340 1.00 84.38 88 PHE A C 1
ATOM 725 O O . PHE A 1 88 ? -18.068 -4.103 1.670 1.00 84.38 88 PHE A O 1
ATOM 732 N N . ASN A 1 89 ? -16.820 -2.282 2.067 1.00 84.88 89 ASN A N 1
ATOM 733 C CA . ASN A 1 89 ? -15.912 -2.481 0.931 1.00 84.88 89 ASN A CA 1
ATOM 734 C C . ASN A 1 89 ? -14.576 -3.113 1.347 1.00 84.88 89 ASN A C 1
ATOM 736 O O . ASN A 1 89 ? -13.877 -3.676 0.507 1.00 84.88 89 ASN A O 1
ATOM 740 N N . PHE A 1 90 ? -14.216 -3.018 2.628 1.00 88.25 90 PHE A N 1
ATOM 741 C CA . PHE A 1 90 ? -12.951 -3.505 3.166 1.00 88.25 90 PHE A CA 1
ATOM 742 C C . PHE A 1 90 ? -13.191 -4.294 4.453 1.00 88.25 90 PHE A C 1
ATOM 744 O O . PHE A 1 90 ? -13.954 -3.858 5.314 1.00 88.25 90 PHE A O 1
ATOM 751 N N . TRP A 1 91 ? -12.505 -5.424 4.570 1.00 89.62 91 TRP A N 1
ATOM 752 C CA . TRP A 1 91 ? -12.311 -6.196 5.787 1.00 89.62 91 TRP A CA 1
ATOM 753 C C . TRP A 1 91 ? -11.078 -5.684 6.531 1.00 89.62 91 TRP A C 1
ATOM 755 O O . TRP A 1 91 ? -10.052 -5.373 5.919 1.00 89.62 91 TRP A O 1
ATOM 765 N N . LEU A 1 92 ? -11.175 -5.619 7.857 1.00 89.75 92 LEU A N 1
ATOM 766 C CA . LEU A 1 92 ? -10.085 -5.216 8.739 1.00 89.75 92 LEU A CA 1
ATOM 767 C C . LEU A 1 92 ? -9.748 -6.394 9.650 1.00 89.75 92 LEU A C 1
ATOM 769 O O . LEU A 1 92 ? -10.576 -6.787 10.467 1.00 89.75 92 LEU A O 1
ATOM 773 N N . ILE A 1 93 ? -8.551 -6.961 9.497 1.00 89.12 93 ILE A N 1
ATOM 774 C CA . ILE A 1 93 ? -8.093 -8.096 10.306 1.00 89.12 93 ILE A CA 1
ATOM 775 C C . ILE A 1 93 ? -7.007 -7.604 11.266 1.00 89.12 93 ILE A C 1
ATOM 777 O O . ILE A 1 93 ? -5.989 -7.091 10.796 1.00 89.12 93 ILE A O 1
ATOM 781 N N . PRO A 1 94 ? -7.178 -7.736 12.590 1.00 86.12 94 PRO A N 1
ATOM 782 C CA . PRO A 1 94 ? -6.152 -7.346 13.552 1.00 86.12 94 PRO A CA 1
ATOM 783 C C . PRO A 1 94 ? -4.874 -8.171 13.357 1.00 86.12 94 PRO A C 1
ATOM 785 O O . PRO A 1 94 ? -4.924 -9.376 13.119 1.00 86.12 94 PRO A O 1
ATOM 788 N N . THR A 1 95 ? -3.712 -7.517 13.429 1.00 83.69 95 THR A N 1
ATOM 789 C CA . THR A 1 95 ? -2.410 -8.189 13.250 1.00 83.69 95 THR A CA 1
ATOM 790 C C . THR A 1 95 ? -1.943 -8.936 14.496 1.00 83.69 95 THR A C 1
ATOM 792 O O . THR A 1 95 ? -1.091 -9.815 14.399 1.00 83.69 95 THR A O 1
ATOM 795 N N . GLN A 1 96 ? -2.475 -8.567 15.657 1.00 78.81 96 GLN A N 1
ATOM 796 C CA . GLN A 1 96 ? -2.196 -9.180 16.947 1.00 78.81 96 GLN A CA 1
ATOM 797 C C . GLN A 1 96 ? -3.509 -9.712 17.524 1.00 78.81 96 GLN A C 1
ATOM 799 O O . GLN A 1 96 ? -4.550 -9.078 17.315 1.00 78.81 96 GLN A O 1
ATOM 804 N N . PRO A 1 97 ? -3.486 -10.856 18.234 1.00 69.38 97 PRO A N 1
ATOM 805 C CA . PRO A 1 97 ? -4.674 -11.355 18.902 1.00 69.38 97 PRO A CA 1
ATOM 806 C C . PRO A 1 97 ? -5.181 -10.272 19.850 1.00 69.38 97 PRO A C 1
ATOM 808 O O . PRO A 1 97 ? -4.419 -9.702 20.634 1.00 69.38 97 PRO A O 1
ATOM 811 N N . ILE A 1 98 ? -6.471 -9.967 19.746 1.00 65.00 98 ILE A N 1
ATOM 812 C CA . ILE A 1 98 ? -7.132 -9.063 20.676 1.00 65.00 98 ILE A CA 1
ATOM 813 C C . ILE A 1 98 ? -7.149 -9.804 22.008 1.00 65.00 98 ILE A C 1
ATOM 815 O O . ILE A 1 98 ? -8.019 -10.639 22.246 1.00 65.00 98 ILE A O 1
ATOM 819 N N . LEU A 1 99 ? -6.167 -9.536 22.871 1.00 58.75 99 LEU A N 1
ATOM 820 C CA . LEU A 1 99 ? -6.303 -9.873 24.277 1.00 58.75 99 LEU A CA 1
ATOM 821 C C . LEU A 1 99 ? -7.478 -9.019 24.749 1.00 58.75 99 LEU A C 1
ATOM 823 O O . LEU A 1 99 ? -7.355 -7.797 24.833 1.00 58.75 99 LEU A O 1
ATOM 827 N N . PHE A 1 100 ? -8.643 -9.651 24.888 1.00 53.56 100 PHE A N 1
ATOM 828 C CA . PHE A 1 100 ? -9.956 -9.025 25.044 1.00 53.56 100 PHE A CA 1
ATOM 829 C C . PHE A 1 100 ? -10.085 -8.384 26.433 1.00 53.56 100 PHE A C 1
ATOM 831 O O . PHE A 1 100 ? -10.918 -8.753 27.252 1.00 53.56 100 PHE A O 1
ATOM 838 N N . SER A 1 101 ? -9.209 -7.430 26.734 1.00 48.66 101 SER A N 1
ATOM 839 C CA . SER A 1 101 ? -9.351 -6.552 27.876 1.00 48.66 101 SER A CA 1
ATOM 840 C C . SER A 1 101 ? -10.410 -5.527 27.499 1.00 48.66 101 SER A C 1
ATOM 842 O O . SER A 1 101 ? -10.164 -4.610 26.718 1.00 48.66 101 SER A O 1
ATOM 844 N N . LEU A 1 102 ? -11.611 -5.706 28.053 1.00 55.31 102 LEU A N 1
ATOM 845 C CA . LEU A 1 102 ? -12.781 -4.829 27.903 1.00 55.31 102 LEU A CA 1
ATOM 846 C C . LEU A 1 102 ? -12.519 -3.362 28.302 1.00 55.31 102 LEU A C 1
ATOM 848 O O . LEU A 1 102 ? -13.378 -2.503 28.116 1.00 55.31 102 LEU A O 1
ATOM 852 N N . LYS A 1 103 ? -11.334 -3.053 28.839 1.00 48.41 103 LYS A N 1
ATOM 853 C CA . LYS A 1 103 ? -10.876 -1.701 29.138 1.00 48.41 103 LYS A CA 1
ATOM 854 C C . LYS A 1 103 ? -9.823 -1.260 28.125 1.00 48.41 103 LYS A C 1
ATOM 856 O O . LYS A 1 103 ? -8.652 -1.604 28.257 1.00 48.41 103 LYS A O 1
ATOM 861 N N . ASN A 1 104 ? -10.268 -0.429 27.183 1.00 51.25 104 ASN A N 1
ATOM 862 C CA . ASN A 1 104 ? -9.559 0.697 26.557 1.00 51.25 104 ASN A CA 1
ATOM 863 C C . ASN A 1 104 ? -9.554 0.673 25.026 1.00 51.25 104 ASN A C 1
ATOM 865 O O . ASN A 1 104 ? -9.261 -0.328 24.377 1.00 51.25 104 ASN A O 1
ATOM 869 N N . PHE A 1 105 ? -9.818 1.857 24.471 1.00 58.75 105 PHE A N 1
ATOM 870 C CA . PHE A 1 105 ? -9.614 2.246 23.079 1.00 58.75 105 PHE A CA 1
ATOM 871 C C . PHE A 1 105 ? -8.146 2.060 22.681 1.00 58.75 105 PHE A C 1
ATOM 873 O O . PHE A 1 105 ? -7.345 2.995 22.708 1.00 58.75 105 PHE A O 1
ATOM 880 N N . THR A 1 106 ? -7.758 0.834 22.355 1.00 67.81 106 THR A N 1
ATOM 881 C CA . THR A 1 106 ? -6.391 0.530 21.950 1.00 67.81 106 THR A CA 1
ATOM 882 C C . THR A 1 106 ? -6.208 0.895 20.480 1.00 67.81 106 THR A C 1
ATOM 884 O O . THR A 1 106 ? -7.051 0.606 19.629 1.00 67.81 106 THR A O 1
ATOM 887 N N . LYS A 1 107 ? -5.098 1.573 20.163 1.00 75.56 107 LYS A N 1
ATOM 888 C CA . LYS A 1 107 ? -4.640 1.699 18.775 1.00 75.56 107 LYS A CA 1
ATOM 889 C C . LYS A 1 107 ? -4.311 0.297 18.287 1.00 75.56 107 LYS A C 1
ATOM 891 O O . LYS A 1 107 ? -3.369 -0.310 18.790 1.00 75.56 107 LYS A O 1
ATOM 896 N N . GLN A 1 108 ? -5.057 -0.195 17.312 1.00 79.06 108 GLN A N 1
ATOM 897 C CA . GLN A 1 108 ? -4.832 -1.518 16.748 1.00 79.06 108 GLN A CA 1
ATOM 898 C C . GLN A 1 108 ? -4.280 -1.387 15.337 1.00 79.06 108 GLN A C 1
ATOM 900 O O . GLN A 1 108 ? -4.741 -0.572 14.533 1.00 79.06 108 GLN A O 1
ATOM 905 N N . GLN A 1 109 ? -3.257 -2.186 15.046 1.00 85.12 109 GLN A N 1
ATOM 906 C CA . GLN A 1 109 ? -2.779 -2.366 13.685 1.00 85.12 109 GLN A CA 1
ATOM 907 C C . GLN A 1 109 ? -3.631 -3.436 13.014 1.00 85.12 109 GLN A C 1
ATOM 909 O O . GLN A 1 109 ? -3.800 -4.536 13.540 1.00 85.12 109 GLN A O 1
ATOM 914 N N . VAL A 1 110 ? -4.160 -3.106 11.844 1.00 88.94 110 VAL A N 1
ATOM 915 C CA . VAL A 1 110 ? -5.019 -3.991 11.065 1.00 88.94 110 VAL A CA 1
ATOM 916 C C . VAL A 1 110 ? -4.491 -4.146 9.647 1.00 88.94 110 VAL A C 1
ATOM 918 O O . VAL A 1 110 ? -3.981 -3.195 9.045 1.00 88.94 110 VAL A O 1
ATOM 921 N N . TYR A 1 111 ? -4.638 -5.352 9.114 1.00 91.12 111 TYR A N 1
ATOM 922 C CA . TYR A 1 111 ? -4.562 -5.625 7.691 1.00 91.12 111 TYR A CA 1
ATOM 923 C C . TYR A 1 111 ? -5.849 -5.170 7.019 1.00 91.12 111 TYR A C 1
ATOM 925 O O . TYR A 1 111 ? -6.945 -5.467 7.493 1.00 91.12 111 TYR A O 1
ATOM 933 N N . ILE A 1 112 ? -5.702 -4.467 5.903 1.00 91.44 112 ILE A N 1
ATOM 934 C CA . ILE A 1 112 ? -6.814 -4.067 5.048 1.00 91.44 112 ILE A CA 1
ATOM 935 C C . ILE A 1 112 ? -6.917 -5.087 3.917 1.00 91.44 112 ILE A C 1
ATOM 937 O O . ILE A 1 112 ? -5.982 -5.239 3.130 1.00 91.44 112 ILE A O 1
ATOM 941 N N . ILE A 1 113 ? -8.060 -5.762 3.824 1.00 89.94 113 ILE A N 1
ATOM 942 C CA . ILE A 1 113 ? -8.372 -6.689 2.736 1.00 89.94 113 ILE A CA 1
ATOM 943 C C . ILE A 1 113 ? -9.615 -6.176 2.019 1.00 89.94 113 ILE A C 1
ATOM 945 O O . ILE A 1 113 ? -10.618 -5.846 2.643 1.00 89.94 113 ILE A O 1
ATOM 949 N N . LYS A 1 114 ? -9.558 -6.060 0.695 1.00 86.50 114 LYS A N 1
ATOM 950 C CA . LYS A 1 114 ? -10.714 -5.638 -0.101 1.00 86.50 114 LYS A CA 1
ATOM 951 C C . LYS A 1 114 ? -11.757 -6.749 -0.150 1.00 86.50 114 LYS A C 1
ATOM 953 O O . LYS A 1 114 ? -11.413 -7.925 -0.194 1.00 86.50 114 LYS A O 1
ATOM 958 N N . ASN A 1 115 ? -13.028 -6.371 -0.133 1.00 83.81 115 ASN A N 1
ATOM 959 C CA . ASN A 1 115 ? -14.119 -7.316 -0.295 1.00 83.81 115 ASN A CA 1
ATOM 960 C C . ASN A 1 115 ? -14.192 -7.802 -1.757 1.00 83.81 115 ASN A C 1
ATOM 962 O O . ASN A 1 115 ? -14.467 -6.997 -2.647 1.00 83.81 115 ASN A O 1
ATOM 966 N N . LEU A 1 116 ? -13.942 -9.097 -1.989 1.00 77.94 116 LEU A N 1
ATOM 967 C CA . LEU A 1 116 ? -13.903 -9.691 -3.331 1.00 77.94 116 LEU A CA 1
ATOM 968 C C . LEU A 1 116 ? -15.292 -9.870 -3.956 1.00 77.94 116 LEU A C 1
ATOM 970 O O . LEU A 1 116 ? -15.397 -9.889 -5.175 1.00 77.94 116 LEU A O 1
ATOM 974 N N . SER A 1 117 ? -16.369 -9.929 -3.164 1.00 68.62 117 SER A N 1
ATOM 975 C CA . SER A 1 117 ? -17.736 -10.172 -3.667 1.00 68.62 117 SER A CA 1
ATOM 976 C C . SER A 1 117 ? -18.293 -9.046 -4.547 1.00 68.62 117 SER A C 1
ATOM 978 O O . SER A 1 117 ? -19.424 -9.127 -5.015 1.00 68.62 117 SER A O 1
ATOM 980 N N . LYS A 1 118 ? -17.548 -7.949 -4.696 1.00 62.41 118 LYS A N 1
ATOM 981 C CA . LYS A 1 118 ? -17.959 -6.737 -5.404 1.00 62.41 118 LYS A CA 1
ATOM 982 C C . LYS A 1 118 ? -17.018 -6.319 -6.523 1.00 62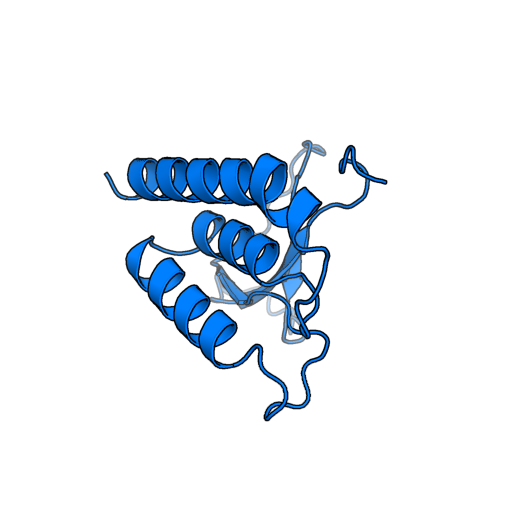.41 118 LYS A C 1
ATOM 984 O O . LYS A 1 118 ? -17.229 -5.247 -7.090 1.00 62.41 118 LYS A O 1
ATOM 989 N N . ASP A 1 119 ? -15.984 -7.102 -6.813 1.00 57.81 119 ASP A N 1
ATOM 990 C CA . ASP A 1 119 ? -15.076 -6.758 -7.898 1.00 57.81 119 ASP A CA 1
ATOM 991 C C . ASP A 1 119 ? -15.698 -7.130 -9.250 1.00 57.81 119 ASP A C 1
ATOM 993 O O . ASP A 1 119 ? -15.948 -8.303 -9.479 1.00 57.81 119 ASP A O 1
ATOM 997 N N . PRO A 1 120 ? -15.930 -6.171 -10.169 1.00 52.03 120 PRO A N 1
ATOM 998 C CA . PRO A 1 120 ? -16.507 -6.452 -11.490 1.00 52.03 120 PRO A CA 1
ATOM 999 C C . PRO A 1 120 ? -15.534 -7.178 -12.439 1.00 52.03 120 PRO A C 1
ATOM 1001 O O . PRO A 1 120 ? -15.856 -7.394 -13.602 1.00 52.03 120 PRO A O 1
ATOM 1004 N N . SER A 1 121 ? -14.318 -7.474 -11.973 1.00 49.03 121 SER A N 1
ATOM 1005 C CA . SER A 1 121 ? -13.253 -8.159 -12.710 1.00 49.03 121 SER A CA 1
ATOM 1006 C C . SER A 1 121 ? -13.119 -9.648 -12.357 1.00 49.03 121 SER A C 1
ATOM 1008 O O . SER A 1 121 ? -12.182 -10.282 -12.839 1.00 49.03 121 SER A O 1
ATOM 1010 N N . VAL A 1 122 ? -13.989 -10.173 -11.485 1.00 43.62 122 VAL A N 1
ATOM 1011 C CA . VAL A 1 122 ? -14.116 -11.592 -11.103 1.00 43.62 122 VAL A CA 1
ATOM 1012 C C . VAL A 1 122 ? -15.552 -12.017 -11.370 1.00 43.62 122 VAL A C 1
ATOM 1014 O O . VAL A 1 122 ? -15.729 -13.127 -11.911 1.00 43.62 122 VAL A O 1
#

Organism: NCBI:txid135569

InterPro domains:
  IPR002696 Membrane protein insertion efficiency factor YidD-like [MF_00386] (5-73)
  IPR002696 Membrane protein insertion efficiency factor YidD-like [PF01809] (7-70)
  IPR002696 Membrane protein insertion efficiency factor YidD-like [PTHR33383] (6-74)
  IPR002696 Membrane protein insertion efficiency factor YidD-like [SM01234] (5-72)
  IPR002696 Membrane protein insertion efficiency factor YidD-like [TIGR00278] (7-68)

Secondary structure (DSSP, 8-state):
-HHHHHHHHHHHHHHIIIIIHHHH-S--SEES-HHHHHHHHHHHS-HHHHHHHHHHHHHH-STTS--EE---EEEEE-----------SEEEEESS-----SS---EEEEEEEE-GGG-TT-

Mean predicted aligned error: 7.58 Å

Radius of gyration: 16.18 Å; Cα contacts (8 Å, |Δi|>4): 126; chains: 1; bounding box: 43×32×51 Å

Solvent-accessible surface area (backbone atoms only — not comparable to full-atom values): 7540 Å² total; per-residue (Å²): 111,65,72,59,53,23,52,53,54,43,50,54,51,50,50,42,52,70,62,51,40,68,77,70,49,95,76,60,54,36,39,59,39,64,69,58,41,33,45,54,34,31,74,76,41,57,47,68,64,22,49,54,58,36,50,56,50,55,73,54,56,47,89,94,41,93,59,43,85,58,66,50,76,48,78,43,78,64,72,97,74,95,68,80,92,67,95,72,65,63,46,76,44,66,76,59,83,78,75,83,60,91,77,69,83,49,80,39,52,24,35,55,40,73,47,70,96,73,48,95,88,115

pLDDT: mean 82.27, std 12.75, range [43.62, 95.94]

Foldseek 3Di:
DQLVLLVVLLVVLVVCCVPVCVVPDQQFLAPPRLSVQLNQLSVAHGPVVSVVVSVVSVVQRDPVHNYYYDFDKHWDQDDDDDDDDDDDFWDWAFPDPCPPPVDDRDGTITGIDTDPVPDPVD